Protein AF-A0A9E6AW30-F1 (afdb_monomer_lite)

Foldseek 3Di:
DQVCCCPPVVDGDDPVRVVVVVVVCCVVCVVVVVVVVVVVVVVVVVVVVVVVVVVVVVVVD

Sequence (61 aa):
MKQYFENELDQEIGQFDAEFLIGFFTKELGTNIYNQALYDMQSQLKEKFESMNDIIYQLEK

Structure (mmCIF, N/CA/C/O backbone):
data_AF-A0A9E6AW30-F1
#
_entry.id   AF-A0A9E6AW30-F1
#
loop_
_atom_site.group_PDB
_atom_site.id
_atom_site.type_symbol
_atom_site.label_atom_id
_atom_site.label_alt_id
_atom_site.label_comp_id
_atom_site.label_asym_id
_atom_site.label_entity_id
_atom_site.label_seq_id
_atom_site.pdbx_PDB_ins_code
_atom_site.Cartn_x
_atom_site.Cartn_y
_atom_site.Cartn_z
_atom_site.occupancy
_atom_site.B_iso_or_equiv
_atom_site.auth_seq_id
_atom_site.auth_comp_id
_atom_site.auth_asym_id
_atom_site.auth_atom_id
_atom_site.pdbx_PDB_model_num
ATOM 1 N N . MET A 1 1 ? -13.190 2.712 5.505 1.00 88.62 1 MET A N 1
ATOM 2 C CA . MET A 1 1 ? -13.544 1.975 6.737 1.00 88.62 1 MET A CA 1
ATOM 3 C C . MET A 1 1 ? -14.957 2.305 7.195 1.00 88.62 1 MET A C 1
ATOM 5 O O . MET A 1 1 ? -15.811 1.462 7.001 1.00 88.62 1 MET A O 1
ATOM 9 N N . LYS A 1 2 ? -15.233 3.523 7.693 1.00 89.62 2 LYS A N 1
ATOM 10 C CA . LYS A 1 2 ? -16.577 3.935 8.154 1.00 89.62 2 LYS A CA 1
ATOM 11 C C . LYS A 1 2 ? -17.689 3.673 7.136 1.00 89.62 2 LYS A C 1
ATOM 13 O O . LYS A 1 2 ? -18.570 2.877 7.402 1.00 89.62 2 LYS A O 1
ATOM 18 N N . GLN A 1 3 ? -17.540 4.217 5.927 1.00 92.81 3 GLN A N 1
ATOM 19 C CA . GLN A 1 3 ? -18.497 3.996 4.833 1.00 92.81 3 GLN A CA 1
ATOM 20 C C . GLN A 1 3 ? -18.705 2.517 4.484 1.00 92.81 3 GLN A C 1
ATOM 22 O O . GLN A 1 3 ? -19.788 2.137 4.074 1.00 92.81 3 GLN A O 1
ATOM 27 N N . TYR A 1 4 ? -17.678 1.676 4.628 1.00 93.56 4 TYR A N 1
ATOM 28 C CA . TYR A 1 4 ? -17.815 0.244 4.355 1.00 93.56 4 TYR A CA 1
ATOM 29 C C . TYR A 1 4 ? -18.636 -0.447 5.450 1.00 93.56 4 TYR A C 1
ATOM 31 O O . TYR A 1 4 ? -19.500 -1.254 5.144 1.00 93.56 4 TYR A O 1
ATOM 39 N N . PHE A 1 5 ? -18.399 -0.108 6.721 1.00 94.88 5 PHE A N 1
ATOM 40 C CA . PHE A 1 5 ? -19.186 -0.629 7.843 1.00 94.88 5 PHE A CA 1
ATOM 41 C C . PHE A 1 5 ? -20.656 -0.203 7.751 1.00 94.88 5 PHE A C 1
ATOM 43 O O . PHE A 1 5 ? -21.541 -1.029 7.939 1.00 94.88 5 PHE A O 1
ATOM 50 N N . GLU A 1 6 ? -20.913 1.046 7.372 1.00 94.56 6 GLU A N 1
ATOM 51 C CA . GLU A 1 6 ? -22.276 1.547 7.185 1.00 94.56 6 GLU A CA 1
ATOM 52 C C . GLU A 1 6 ? -22.964 0.879 5.985 1.00 94.56 6 GLU A C 1
ATOM 54 O O . GLU A 1 6 ? -24.063 0.354 6.122 1.00 94.56 6 GLU A O 1
ATOM 59 N N . ASN A 1 7 ? -22.316 0.844 4.817 1.00 96.50 7 ASN A N 1
ATOM 60 C CA . ASN A 1 7 ? -22.966 0.392 3.584 1.00 96.50 7 ASN A CA 1
ATOM 61 C C . ASN A 1 7 ? -23.064 -1.133 3.459 1.00 96.50 7 ASN A C 1
ATOM 63 O O . ASN A 1 7 ? -24.030 -1.634 2.892 1.00 96.50 7 ASN A O 1
ATOM 67 N N . GLU A 1 8 ? -22.061 -1.867 3.944 1.00 96.75 8 GLU A N 1
ATOM 68 C CA . GLU A 1 8 ? -21.942 -3.311 3.703 1.00 96.75 8 GLU A CA 1
ATOM 69 C C . GLU A 1 8 ? -22.262 -4.147 4.945 1.00 96.75 8 GLU A C 1
ATOM 71 O O . GLU A 1 8 ? -22.616 -5.318 4.821 1.00 96.75 8 GLU A O 1
ATOM 76 N N . LEU A 1 9 ? -22.119 -3.571 6.145 1.00 94.88 9 LEU A N 1
ATOM 77 C CA . LEU A 1 9 ? -22.324 -4.283 7.411 1.00 94.88 9 LEU A CA 1
ATOM 78 C C . LEU A 1 9 ? -23.516 -3.753 8.218 1.00 94.88 9 LEU A C 1
ATOM 80 O O . LEU A 1 9 ? -23.839 -4.358 9.238 1.00 94.88 9 LEU A O 1
ATOM 84 N N . ASP A 1 10 ? -24.159 -2.667 7.769 1.00 95.31 10 ASP A N 1
ATOM 85 C CA . ASP A 1 10 ? -25.254 -1.978 8.471 1.00 95.31 10 ASP A CA 1
ATOM 86 C C . ASP A 1 10 ? -24.884 -1.643 9.930 1.00 95.31 10 ASP A C 1
ATOM 88 O O . ASP A 1 10 ? -25.655 -1.820 10.876 1.00 95.31 10 ASP A O 1
ATOM 92 N N . GLN A 1 11 ? -23.630 -1.223 10.130 1.00 94.50 11 GLN A N 1
ATOM 93 C CA . GLN A 1 11 ? -23.066 -0.911 11.439 1.00 94.50 11 GLN A CA 1
ATOM 94 C C . GLN A 1 11 ? -22.357 0.437 11.428 1.00 94.50 11 GLN A C 1
ATOM 96 O O . GLN A 1 11 ? -21.514 0.716 10.578 1.00 94.50 11 GLN A O 1
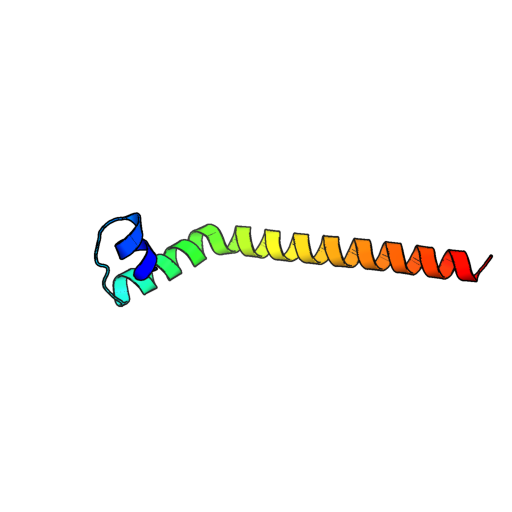ATOM 101 N N . GLU A 1 12 ? -22.630 1.253 12.442 1.00 92.50 12 GLU A N 1
ATOM 102 C CA . GLU A 1 12 ? -21.821 2.436 12.712 1.00 92.50 12 GLU A CA 1
ATOM 103 C C . GLU A 1 12 ? -20.533 2.042 13.438 1.00 92.50 12 GLU A C 1
ATOM 105 O O . GLU A 1 12 ? -20.529 1.216 14.354 1.00 92.50 12 GLU A O 1
ATOM 110 N N . ILE A 1 13 ? -19.424 2.671 13.051 1.00 95.00 13 ILE A N 1
ATOM 111 C CA . ILE A 1 13 ? -18.130 2.489 13.707 1.00 95.00 13 ILE A CA 1
ATOM 112 C C . ILE A 1 13 ? -17.530 3.836 14.110 1.00 95.00 13 ILE A C 1
ATOM 114 O O . ILE A 1 13 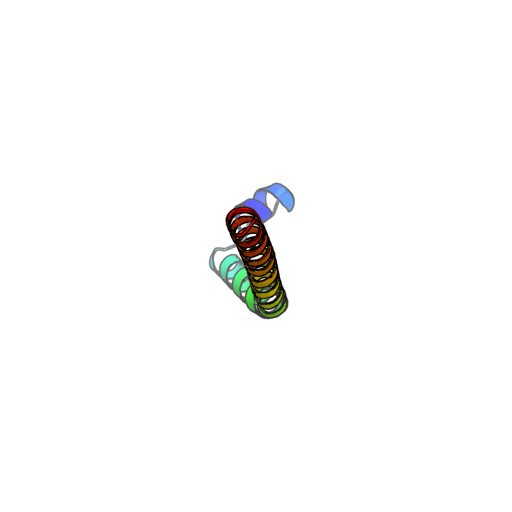? -17.465 4.794 13.329 1.00 95.00 13 ILE A O 1
ATOM 118 N N . GLY A 1 14 ? -17.043 3.895 15.350 1.00 94.94 14 GLY A N 1
ATOM 119 C CA . GLY A 1 14 ? -16.329 5.046 15.883 1.00 94.94 14 GLY A CA 1
ATOM 120 C C . GLY A 1 14 ? -15.065 5.367 15.080 1.00 94.94 14 GLY A C 1
ATOM 121 O O . GLY A 1 14 ? -14.473 4.515 14.420 1.00 94.94 14 GLY A O 1
ATOM 122 N N . GLN A 1 15 ? -14.615 6.625 15.131 1.00 92.75 15 GLN A N 1
ATOM 123 C CA . GLN A 1 15 ? -13.379 7.019 14.445 1.00 92.75 15 GLN A CA 1
ATOM 124 C C . GLN A 1 15 ? -12.152 6.269 14.973 1.00 92.75 15 GLN A C 1
ATOM 126 O O . GLN A 1 15 ? -11.372 5.757 14.176 1.00 92.75 15 GLN A O 1
ATOM 131 N N . PHE A 1 16 ? -12.020 6.165 16.294 1.00 95.19 16 PHE A N 1
ATOM 132 C CA . PHE A 1 16 ? -10.893 5.479 16.919 1.00 95.19 16 PHE A CA 1
ATOM 133 C C . PHE A 1 16 ? -10.882 3.979 16.613 1.00 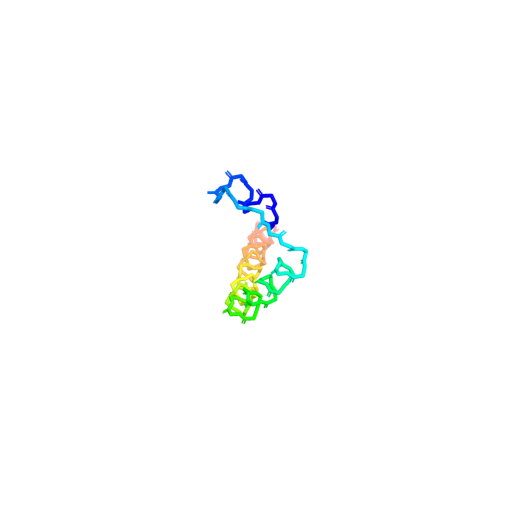95.19 16 PHE A C 1
ATOM 135 O O . PHE A 1 16 ? -9.831 3.438 16.284 1.00 95.19 16 PHE A O 1
ATOM 142 N N . ASP A 1 17 ? -12.042 3.319 16.634 1.00 94.56 17 ASP A N 1
ATOM 143 C CA . ASP A 1 17 ? -12.143 1.893 16.300 1.00 94.56 17 ASP A CA 1
ATOM 144 C C . ASP A 1 17 ? -11.797 1.636 14.827 1.00 94.56 17 ASP A C 1
ATOM 146 O O . ASP A 1 17 ? -11.094 0.678 14.497 1.00 94.56 17 ASP A O 1
ATOM 150 N N . ALA A 1 18 ? -12.229 2.530 13.931 1.00 94.31 18 ALA A N 1
ATOM 151 C CA . ALA A 1 18 ? -11.875 2.466 12.519 1.00 94.31 18 ALA A CA 1
ATOM 152 C C . ALA A 1 18 ? -10.362 2.632 12.294 1.00 94.31 18 ALA A C 1
ATOM 154 O O . ALA A 1 18 ? -9.778 1.886 11.508 1.00 94.31 18 ALA A O 1
ATOM 155 N N . GLU A 1 19 ? -9.720 3.578 12.982 1.00 93.81 19 GLU A N 1
ATOM 156 C CA . GLU A 1 19 ? -8.265 3.772 12.931 1.00 93.81 19 GLU A CA 1
ATOM 157 C C . GLU A 1 19 ? -7.513 2.560 13.503 1.00 93.81 19 GLU A C 1
ATOM 159 O O . GLU A 1 19 ? -6.546 2.088 12.899 1.00 93.81 19 GLU A O 1
ATOM 164 N N . PHE A 1 20 ? -7.993 1.996 14.614 1.00 94.00 20 PHE A N 1
ATOM 165 C CA . PHE A 1 20 ? -7.408 0.806 15.226 1.00 94.00 20 PHE A CA 1
ATOM 166 C C . PHE A 1 20 ? -7.448 -0.401 14.286 1.00 94.00 20 PHE A C 1
ATOM 168 O O . PHE A 1 20 ? -6.432 -1.069 14.089 1.00 94.00 20 PHE A O 1
ATOM 175 N N . LEU A 1 21 ? -8.594 -0.661 13.657 1.00 93.06 21 LEU A N 1
ATOM 176 C CA . LEU A 1 21 ? -8.734 -1.767 12.714 1.00 93.06 21 LEU A CA 1
ATOM 177 C C . LEU A 1 21 ? -7.868 -1.573 11.457 1.00 93.06 21 LEU A C 1
ATOM 179 O O . LEU A 1 21 ? -7.299 -2.544 10.961 1.00 93.06 21 LEU A O 1
ATOM 183 N N . ILE A 1 22 ? -7.702 -0.339 10.961 1.00 90.31 22 ILE A N 1
ATOM 184 C CA . ILE A 1 22 ? -6.739 -0.052 9.882 1.00 90.31 22 ILE A CA 1
ATOM 185 C C . ILE A 1 22 ? -5.318 -0.402 10.336 1.00 90.31 22 ILE A C 1
ATOM 187 O O . ILE A 1 22 ? -4.583 -1.057 9.594 1.00 90.31 22 ILE A O 1
ATOM 191 N N . GLY A 1 23 ? -4.931 -0.008 11.551 1.00 91.25 23 GLY A N 1
ATOM 192 C CA . GLY A 1 23 ? -3.632 -0.358 12.125 1.00 91.25 23 GLY A CA 1
ATOM 193 C C . GLY A 1 23 ? -3.437 -1.871 12.252 1.00 91.25 23 GLY A C 1
ATOM 194 O O . GLY A 1 23 ? -2.385 -2.389 11.878 1.00 91.25 23 GLY A O 1
ATOM 195 N N . PHE A 1 24 ? -4.468 -2.590 12.702 1.00 91.62 24 PHE A N 1
ATOM 196 C CA . PHE A 1 24 ? -4.471 -4.050 12.796 1.00 91.62 24 PHE A CA 1
ATOM 197 C C . PHE A 1 24 ? -4.253 -4.708 11.429 1.00 91.62 24 PHE A C 1
ATOM 199 O O . PHE A 1 24 ? -3.305 -5.474 11.267 1.00 91.62 24 PHE A O 1
ATOM 206 N N . PHE A 1 25 ? -5.052 -4.363 10.415 1.00 89.50 25 PHE A N 1
ATOM 207 C CA . PHE A 1 25 ? -4.884 -4.931 9.074 1.00 89.50 25 PHE A CA 1
ATOM 208 C C . PHE A 1 25 ? -3.546 -4.554 8.442 1.00 89.50 25 PHE A C 1
ATOM 210 O O . PHE A 1 25 ? -2.923 -5.386 7.791 1.00 89.50 25 PHE A O 1
ATOM 217 N N . THR A 1 26 ? -3.058 -3.334 8.667 1.00 87.19 26 THR A N 1
ATOM 218 C CA . THR A 1 26 ? -1.732 -2.918 8.190 1.00 87.19 26 THR A CA 1
ATOM 219 C C . THR A 1 26 ? -0.626 -3.756 8.829 1.00 87.19 26 THR A C 1
ATOM 221 O O . THR A 1 26 ? 0.333 -4.117 8.157 1.00 87.19 26 THR A O 1
ATOM 224 N N . LYS A 1 27 ? -0.753 -4.116 10.107 1.00 88.12 27 LYS A N 1
ATOM 225 C CA . LYS A 1 27 ? 0.217 -4.979 10.786 1.00 88.12 27 LYS A CA 1
ATOM 226 C C . LYS A 1 27 ? 0.158 -6.427 10.291 1.00 88.12 27 LYS A C 1
ATOM 228 O O . LYS A 1 27 ? 1.201 -7.011 10.028 1.00 88.12 27 LYS A O 1
ATOM 233 N N . GLU A 1 28 ? -1.040 -6.990 10.163 1.00 88.31 28 GLU A N 1
ATOM 234 C CA . GLU A 1 28 ? -1.221 -8.408 9.822 1.00 88.31 28 GLU A CA 1
ATOM 235 C C . GLU A 1 28 ? -1.049 -8.690 8.320 1.00 88.31 28 GLU A C 1
ATOM 237 O O . GLU A 1 28 ? -0.513 -9.725 7.930 1.00 88.31 28 GLU A O 1
ATOM 242 N N . LEU A 1 29 ? -1.478 -7.765 7.456 1.00 84.94 29 LEU A N 1
ATOM 243 C CA . LEU A 1 29 ? -1.465 -7.933 5.998 1.00 84.94 29 LEU A CA 1
ATOM 244 C C . LEU A 1 29 ? -0.386 -7.093 5.306 1.00 84.94 29 LEU A C 1
ATOM 246 O O . LEU A 1 29 ? -0.011 -7.396 4.171 1.00 84.94 29 LEU A O 1
ATOM 250 N N . GLY A 1 30 ? 0.132 -6.052 5.962 1.00 80.62 30 GLY A N 1
ATOM 251 C CA . GLY A 1 30 ? 1.003 -5.065 5.324 1.00 80.62 30 GLY A CA 1
ATOM 252 C C . GLY A 1 30 ? 2.308 -5.644 4.800 1.00 80.62 30 GLY A C 1
ATOM 253 O O . GLY A 1 30 ? 2.728 -5.254 3.718 1.00 80.62 30 GLY A O 1
ATOM 254 N N . THR A 1 31 ? 2.926 -6.610 5.485 1.00 81.50 31 THR A N 1
ATOM 255 C CA . THR A 1 31 ? 4.160 -7.249 4.991 1.00 81.50 31 THR A CA 1
ATOM 256 C C . THR A 1 31 ? 3.927 -7.999 3.681 1.00 81.50 31 THR A C 1
ATOM 258 O O . THR A 1 31 ? 4.715 -7.859 2.748 1.00 81.50 31 THR A O 1
ATOM 261 N N . ASN A 1 32 ? 2.830 -8.753 3.575 1.00 83.38 32 ASN A N 1
ATOM 262 C CA . ASN A 1 32 ? 2.505 -9.488 2.353 1.00 83.38 32 ASN A CA 1
ATOM 263 C C . ASN A 1 32 ? 2.137 -8.535 1.211 1.00 83.38 32 ASN A C 1
ATOM 265 O O . ASN A 1 32 ? 2.645 -8.696 0.105 1.00 83.38 32 ASN A O 1
ATOM 269 N N . ILE A 1 33 ? 1.325 -7.508 1.490 1.00 85.38 33 ILE A N 1
ATOM 270 C CA . ILE A 1 33 ? 0.957 -6.484 0.500 1.00 85.38 33 ILE A CA 1
ATOM 271 C C . ILE A 1 33 ? 2.199 -5.727 0.017 1.00 85.38 33 ILE A C 1
ATOM 273 O O . ILE A 1 33 ? 2.372 -5.532 -1.181 1.00 85.38 33 ILE A O 1
ATOM 277 N N . TYR A 1 34 ? 3.086 -5.331 0.930 1.00 82.56 34 TYR A N 1
ATOM 278 C CA . TYR A 1 34 ? 4.317 -4.616 0.601 1.00 82.56 34 TYR A CA 1
ATOM 279 C C . TYR A 1 34 ? 5.253 -5.461 -0.267 1.00 82.56 34 TYR A C 1
ATOM 281 O O . TYR A 1 34 ? 5.737 -4.991 -1.295 1.00 82.56 34 TYR A O 1
ATOM 289 N N . ASN A 1 35 ? 5.477 -6.721 0.117 1.00 89.88 35 ASN A N 1
ATOM 290 C CA . ASN A 1 35 ? 6.332 -7.630 -0.640 1.00 89.88 35 ASN A CA 1
ATOM 291 C C . ASN A 1 35 ? 5.761 -7.913 -2.033 1.00 89.88 35 ASN A C 1
ATOM 293 O O . ASN A 1 35 ? 6.514 -7.914 -3.005 1.00 89.88 35 ASN A O 1
ATOM 297 N N . GLN A 1 36 ? 4.442 -8.102 -2.141 1.00 92.00 36 GLN A N 1
ATOM 298 C CA . GLN A 1 36 ? 3.783 -8.288 -3.432 1.00 92.00 36 GLN A CA 1
ATOM 299 C C . GLN A 1 36 ? 3.909 -7.032 -4.299 1.00 92.00 36 GLN A C 1
ATOM 301 O O . GLN A 1 36 ? 4.318 -7.129 -5.449 1.00 92.00 36 GLN A O 1
ATOM 306 N N . ALA A 1 37 ? 3.657 -5.848 -3.737 1.00 90.31 37 ALA A N 1
ATOM 307 C CA . ALA A 1 37 ? 3.793 -4.590 -4.465 1.00 90.31 37 ALA A CA 1
ATOM 308 C C . ALA A 1 37 ? 5.229 -4.366 -4.975 1.00 90.31 37 ALA A C 1
ATOM 310 O O . ALA A 1 37 ? 5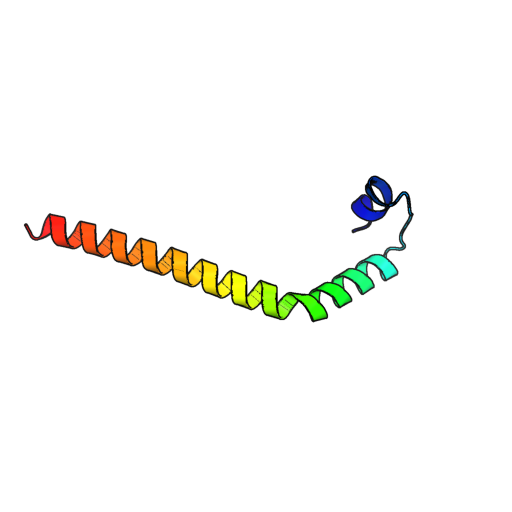.428 -3.886 -6.092 1.00 90.31 37 ALA A O 1
ATOM 311 N N . LEU A 1 38 ? 6.240 -4.738 -4.182 1.00 93.12 38 LEU A N 1
ATOM 312 C CA . LEU A 1 38 ? 7.639 -4.686 -4.605 1.00 93.12 38 LEU A CA 1
ATOM 313 C C . LEU A 1 38 ? 7.918 -5.664 -5.753 1.00 93.12 38 LEU A C 1
ATOM 315 O O . LEU A 1 38 ? 8.585 -5.295 -6.720 1.00 93.12 38 LEU A O 1
ATOM 319 N N . TYR A 1 39 ? 7.403 -6.889 -5.661 1.00 95.25 39 TYR A N 1
ATOM 320 C CA . TYR A 1 39 ? 7.542 -7.895 -6.710 1.00 95.25 39 TYR A CA 1
ATOM 321 C C . TYR A 1 39 ? 6.885 -7.448 -8.023 1.00 95.25 39 TYR A C 1
ATOM 323 O O . TYR A 1 39 ? 7.504 -7.525 -9.084 1.00 95.25 39 TYR A O 1
ATOM 331 N N . ASP A 1 40 ? 5.674 -6.897 -7.949 1.00 95.75 40 ASP A N 1
ATOM 332 C CA . ASP A 1 40 ? 4.941 -6.394 -9.110 1.00 95.75 40 ASP A CA 1
ATOM 333 C C . ASP A 1 40 ? 5.714 -5.257 -9.796 1.00 95.75 40 ASP A C 1
ATOM 335 O O . ASP A 1 40 ? 5.860 -5.246 -1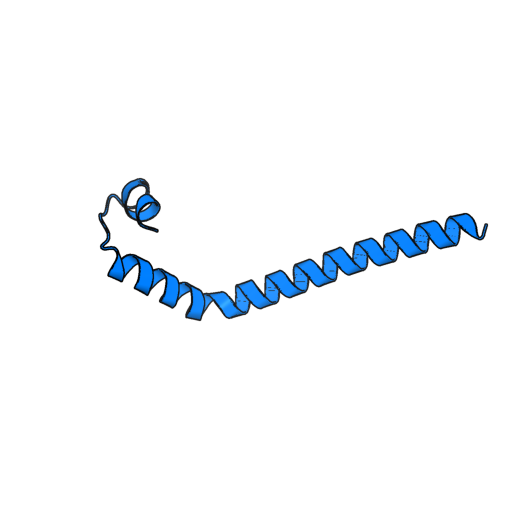1.020 1.00 95.75 40 ASP A O 1
ATOM 339 N N . MET A 1 41 ? 6.292 -4.335 -9.014 1.00 96.25 41 MET A N 1
ATOM 340 C CA . MET A 1 41 ? 7.149 -3.271 -9.545 1.00 96.25 41 MET A CA 1
ATOM 341 C C . MET A 1 41 ? 8.395 -3.837 -10.237 1.00 96.25 41 MET A C 1
ATOM 343 O O . MET A 1 41 ? 8.753 -3.387 -11.326 1.00 96.25 41 MET A O 1
ATOM 347 N N . GLN A 1 42 ? 9.057 -4.826 -9.630 1.00 94.94 42 GLN A N 1
ATOM 348 C CA . GLN A 1 42 ? 10.221 -5.477 -10.234 1.00 94.94 42 GLN A CA 1
ATOM 349 C C . GLN A 1 42 ? 9.864 -6.157 -11.560 1.00 94.94 42 GLN A C 1
ATOM 351 O O . GLN A 1 42 ? 10.619 -6.032 -12.525 1.00 94.94 42 GLN A O 1
ATOM 356 N N . SER A 1 43 ? 8.709 -6.823 -11.633 1.00 97.06 43 SER A N 1
ATOM 357 C CA . SER A 1 43 ? 8.230 -7.465 -12.859 1.00 97.06 43 SER A CA 1
ATOM 358 C C . SER A 1 43 ? 7.979 -6.447 -13.973 1.00 97.06 43 SER A C 1
ATOM 360 O O . SER A 1 43 ? 8.479 -6.618 -15.082 1.00 97.06 43 SER A O 1
ATOM 362 N N . GLN A 1 44 ? 7.289 -5.343 -13.670 1.00 97.50 44 GLN A N 1
ATOM 363 C CA . GLN A 1 44 ? 7.025 -4.281 -14.650 1.00 97.50 44 GLN A CA 1
ATOM 364 C C . GLN A 1 44 ? 8.313 -3.625 -15.160 1.00 97.50 44 GLN A C 1
ATOM 366 O O . GLN A 1 44 ? 8.450 -3.334 -16.349 1.00 97.50 44 GLN A O 1
ATOM 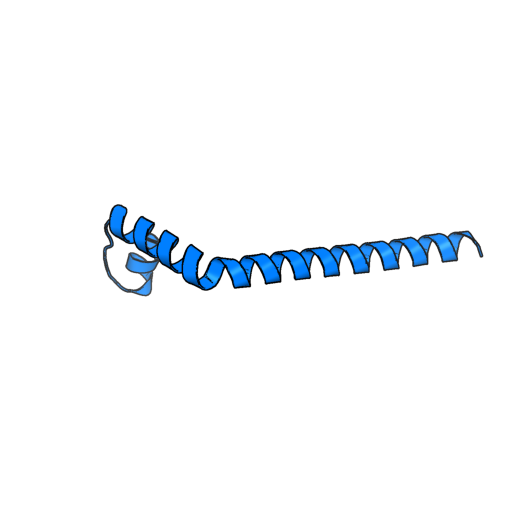371 N N . LEU A 1 45 ? 9.282 -3.389 -14.270 1.00 97.31 45 LEU A N 1
ATOM 372 C CA . LEU A 1 45 ? 10.582 -2.850 -14.668 1.00 97.31 45 LEU A CA 1
ATOM 373 C C . LEU A 1 45 ? 11.318 -3.817 -15.592 1.00 97.31 45 LEU A C 1
ATOM 375 O O . LEU A 1 45 ? 11.880 -3.383 -16.597 1.00 97.31 45 LEU A O 1
ATOM 379 N N . LYS A 1 46 ? 11.293 -5.115 -15.277 1.00 97.12 46 LYS A N 1
ATOM 380 C CA . LYS A 1 46 ? 11.930 -6.149 -16.092 1.00 97.12 46 LYS A CA 1
ATOM 381 C C . LYS A 1 46 ? 11.355 -6.185 -17.508 1.00 97.12 46 LYS A C 1
ATOM 383 O O . LYS A 1 46 ? 12.131 -6.111 -18.455 1.00 97.12 46 LYS A O 1
ATOM 388 N N . GLU A 1 47 ? 10.032 -6.211 -17.652 1.00 97.06 47 GLU A N 1
ATOM 389 C CA . GLU A 1 47 ? 9.376 -6.170 -18.969 1.00 97.06 47 GLU A CA 1
ATOM 390 C C . GLU A 1 47 ? 9.792 -4.933 -19.772 1.00 97.06 47 GLU A C 1
ATOM 392 O O . GLU A 1 47 ? 10.079 -5.007 -20.967 1.00 97.06 47 GLU A O 1
ATOM 397 N N . LYS A 1 48 ? 9.888 -3.777 -19.106 1.00 96.75 48 LYS A N 1
ATOM 398 C CA . LYS A 1 48 ? 10.307 -2.541 -19.765 1.00 96.75 48 LYS A CA 1
ATOM 399 C C . LYS A 1 48 ? 11.762 -2.599 -20.236 1.00 96.75 48 LYS A C 1
ATOM 401 O O . LYS A 1 48 ? 12.056 -2.122 -21.329 1.00 96.75 48 LYS A O 1
ATOM 406 N N . PHE A 1 49 ? 12.662 -3.187 -19.448 1.00 96.75 49 PHE A N 1
ATOM 407 C CA . PHE A 1 49 ? 14.053 -3.402 -19.856 1.00 96.75 49 PHE A CA 1
ATOM 408 C C . PHE A 1 49 ? 14.174 -4.379 -21.027 1.00 96.75 49 PHE A C 1
ATOM 410 O O . PHE A 1 49 ? 14.942 -4.115 -21.949 1.00 96.75 49 PHE A O 1
ATOM 417 N N . GLU A 1 50 ? 13.413 -5.473 -21.018 1.00 96.69 50 GLU A N 1
ATOM 418 C CA . GLU A 1 50 ? 13.369 -6.424 -22.134 1.00 96.69 50 GLU A CA 1
ATOM 419 C C . GLU A 1 50 ? 12.910 -5.728 -23.421 1.00 96.69 50 GLU A C 1
ATOM 421 O O . GLU A 1 50 ? 13.608 -5.785 -24.431 1.00 96.69 50 GLU A O 1
ATOM 426 N N . SER A 1 51 ? 11.836 -4.936 -23.351 1.00 96.50 51 SER A N 1
ATOM 427 C CA . SER A 1 51 ? 11.376 -4.130 -24.487 1.00 96.50 51 SER A CA 1
ATOM 428 C C . SER A 1 51 ? 12.430 -3.130 -24.984 1.00 96.50 51 SER A C 1
ATOM 430 O O . SER A 1 51 ? 12.572 -2.938 -26.191 1.00 96.50 51 SER A O 1
ATOM 432 N N . MET A 1 52 ? 13.190 -2.493 -24.087 1.00 96.06 52 MET A N 1
ATOM 433 C CA . MET A 1 52 ? 14.271 -1.585 -24.488 1.00 96.06 52 MET A CA 1
ATOM 434 C C . MET A 1 52 ? 15.403 -2.326 -25.206 1.00 96.06 52 MET A C 1
ATOM 436 O O . MET A 1 52 ? 15.921 -1.817 -26.198 1.00 96.06 52 MET A O 1
ATOM 440 N N . ASN A 1 53 ? 15.763 -3.525 -24.742 1.00 94.81 53 ASN A N 1
ATOM 441 C CA . ASN A 1 53 ? 16.774 -4.356 -25.399 1.00 94.81 53 ASN A CA 1
ATOM 442 C C . ASN A 1 53 ? 16.330 -4.780 -26.804 1.00 94.81 53 ASN A C 1
ATOM 444 O O . ASN A 1 53 ? 17.132 -4.709 -27.734 1.00 94.81 53 ASN A O 1
ATOM 448 N N . ASP A 1 54 ? 15.058 -5.146 -26.979 1.00 95.19 54 ASP A N 1
ATOM 449 C CA . ASP A 1 54 ? 14.505 -5.486 -28.294 1.00 95.19 54 ASP A CA 1
ATOM 450 C C . ASP A 1 54 ? 14.600 -4.309 -29.274 1.00 95.19 54 ASP A C 1
ATOM 452 O O . ASP A 1 54 ? 14.973 -4.491 -30.434 1.00 95.19 54 ASP A O 1
ATOM 456 N N . ILE A 1 55 ? 14.315 -3.087 -28.808 1.00 95.69 55 ILE A N 1
ATOM 457 C CA . ILE A 1 55 ? 14.452 -1.866 -29.616 1.00 95.69 55 ILE A CA 1
ATOM 458 C C . ILE A 1 55 ? 15.912 -1.648 -30.026 1.00 95.69 55 ILE A C 1
ATOM 460 O O . ILE A 1 55 ? 16.182 -1.354 -31.189 1.00 95.69 55 ILE A O 1
ATOM 464 N N . ILE A 1 56 ? 16.861 -1.797 -29.098 1.00 93.88 56 ILE A N 1
ATOM 465 C CA . ILE A 1 56 ? 18.294 -1.637 -29.393 1.00 93.88 56 ILE A CA 1
ATOM 466 C C . ILE A 1 56 ? 18.739 -2.667 -30.435 1.00 93.88 56 ILE A C 1
ATOM 468 O O . ILE A 1 56 ? 19.362 -2.297 -31.426 1.00 93.88 56 ILE A O 1
ATOM 472 N N . TYR A 1 57 ? 18.355 -3.932 -30.265 1.00 93.81 57 TYR A N 1
ATOM 473 C CA . TYR A 1 57 ? 18.692 -4.996 -31.207 1.00 93.81 57 TYR A CA 1
ATOM 474 C C . TYR A 1 57 ? 18.150 -4.726 -32.618 1.00 93.81 57 TYR A C 1
ATOM 476 O O . TYR A 1 57 ? 18.819 -5.005 -33.611 1.00 93.81 57 TYR A O 1
ATOM 484 N N . GLN A 1 58 ? 16.947 -4.154 -32.726 1.00 93.06 58 GLN A N 1
ATOM 485 C CA . GLN A 1 58 ? 16.387 -3.742 -34.015 1.00 93.06 58 GLN A CA 1
ATOM 486 C C . GLN A 1 58 ? 17.177 -2.604 -34.673 1.00 93.06 58 GLN A C 1
ATOM 488 O O . GLN A 1 58 ? 17.240 -2.565 -35.896 1.00 93.06 58 GLN A O 1
ATOM 493 N N . LEU A 1 59 ? 17.767 -1.693 -33.893 1.00 92.25 59 LEU A N 1
ATOM 494 C CA . LEU A 1 59 ? 18.579 -0.585 -34.412 1.00 92.25 59 LEU A CA 1
ATOM 495 C C . LEU A 1 59 ? 19.982 -1.023 -34.862 1.00 92.25 59 LEU A C 1
ATOM 497 O O . LEU A 1 59 ? 20.590 -0.342 -35.684 1.00 92.25 59 LEU A O 1
ATOM 501 N N . GLU A 1 60 ? 20.507 -2.125 -34.323 1.00 86.50 60 GLU A N 1
ATOM 502 C CA . GLU A 1 60 ? 21.815 -2.683 -34.700 1.00 86.50 60 GLU A CA 1
ATOM 503 C C . GLU A 1 60 ? 21.787 -3.507 -36.002 1.00 86.50 60 GLU A C 1
ATOM 505 O O . GLU A 1 60 ? 22.847 -3.896 -36.501 1.00 86.50 60 GLU A O 1
ATOM 510 N N . LYS A 1 61 ? 20.599 -3.786 -36.550 1.00 63.91 61 LYS A N 1
ATOM 511 C CA . LYS A 1 61 ? 20.387 -4.642 -37.723 1.00 63.91 61 LYS A CA 1
ATOM 512 C C . LYS A 1 61 ? 20.071 -3.838 -38.981 1.00 63.91 61 LYS A C 1
ATOM 514 O O . LYS A 1 61 ? 20.591 -4.236 -40.049 1.00 63.91 61 LYS A O 1
#

Radius of gyration: 21.44 Å; chains: 1; bounding box: 47×16×55 Å

pLDDT: mean 92.17, std 5.53, range [63.91, 97.5]

Secondary structure (DSSP, 8-state):
-HHHHHHHH-----HHHHHHHHHHHHHHHHHHHHHHHHHHHHHHHHHHHHHHHHHHHHHT-